Protein AF-A0A765BR64-F1 (afdb_monomer_lite)

Structure (mmCIF, N/CA/C/O backbone):
data_AF-A0A765BR64-F1
#
_entry.id   AF-A0A765BR64-F1
#
loop_
_atom_site.group_PDB
_atom_site.id
_atom_site.type_symbol
_atom_site.label_atom_id
_atom_site.label_alt_id
_atom_site.label_comp_id
_atom_site.label_asym_id
_atom_site.label_entity_id
_atom_site.label_seq_id
_atom_site.pdbx_PDB_ins_code
_atom_site.Cartn_x
_atom_site.Cartn_y
_atom_site.Cartn_z
_atom_site.occupancy
_atom_site.B_iso_or_equiv
_atom_site.auth_seq_id
_atom_site.auth_comp_id
_atom_site.auth_asym_id
_atom_site.auth_atom_id
_atom_site.pdbx_PDB_model_num
ATOM 1 N N . MET A 1 1 ? -16.784 8.639 21.441 1.00 52.56 1 MET A N 1
ATOM 2 C CA . MET A 1 1 ? -15.578 8.149 22.145 1.00 52.56 1 MET A CA 1
ATOM 3 C C . MET A 1 1 ? -14.443 8.136 21.138 1.00 52.56 1 MET A C 1
ATOM 5 O O . MET A 1 1 ? -14.640 7.620 20.047 1.00 52.56 1 MET A O 1
ATOM 9 N N . LEU A 1 2 ? -13.324 8.785 21.448 1.00 54.69 2 LEU A N 1
ATOM 10 C CA . LEU A 1 2 ? -12.168 8.861 20.559 1.00 54.69 2 LEU A CA 1
ATOM 11 C C . LEU A 1 2 ? -11.288 7.639 20.803 1.00 54.69 2 LEU A C 1
ATOM 13 O O . LEU A 1 2 ? -10.965 7.369 21.958 1.00 54.69 2 LEU A O 1
ATOM 17 N N . LEU A 1 3 ? -10.902 6.914 19.757 1.00 61.94 3 LEU A N 1
ATOM 18 C CA . LEU A 1 3 ? -9.948 5.825 19.901 1.00 61.94 3 LEU A CA 1
ATOM 19 C C . LEU A 1 3 ? -8.613 6.212 19.262 1.00 61.94 3 LEU A C 1
ATOM 21 O O . LEU A 1 3 ? -8.574 6.638 18.109 1.00 61.94 3 LEU A O 1
ATOM 25 N N . ILE A 1 4 ? -7.527 6.065 20.019 1.00 62.47 4 ILE A N 1
ATOM 26 C CA . ILE A 1 4 ? -6.173 6.416 19.586 1.00 62.47 4 ILE A CA 1
ATOM 27 C C . ILE A 1 4 ? -5.427 5.133 19.209 1.00 62.47 4 ILE A C 1
ATOM 29 O O . ILE A 1 4 ? -5.255 4.232 20.030 1.00 62.47 4 ILE A O 1
ATOM 33 N N . LEU A 1 5 ? -4.969 5.055 17.961 1.00 61.75 5 LEU A N 1
ATOM 34 C CA . LEU A 1 5 ? -3.983 4.074 17.510 1.00 61.75 5 LEU A CA 1
ATOM 35 C C . LEU A 1 5 ? -2.586 4.667 17.697 1.00 61.75 5 LEU A C 1
ATOM 37 O O . LEU A 1 5 ? -2.330 5.772 17.224 1.00 61.75 5 LEU A O 1
ATOM 41 N N . TYR A 1 6 ? -1.684 3.936 18.350 1.00 55.16 6 TYR A N 1
ATOM 42 C CA . TYR A 1 6 ? -0.294 4.355 18.535 1.00 55.16 6 TYR A CA 1
ATOM 43 C C . TYR A 1 6 ? 0.571 3.697 17.469 1.00 55.16 6 TYR A C 1
ATOM 45 O O . TYR A 1 6 ? 0.772 2.485 17.490 1.00 55.16 6 TYR A O 1
ATOM 53 N N . LEU A 1 7 ? 1.122 4.474 16.543 1.00 58.59 7 LEU A N 1
ATOM 54 C CA . LEU A 1 7 ? 1.944 3.933 15.467 1.00 58.59 7 LEU A CA 1
ATOM 55 C C . LEU A 1 7 ? 3.404 4.277 15.709 1.00 58.59 7 LEU A C 1
ATOM 57 O O . LEU A 1 7 ? 3.814 5.430 15.716 1.00 58.59 7 LEU A O 1
ATOM 61 N N . THR A 1 8 ? 4.212 3.242 15.896 1.00 50.22 8 THR A N 1
ATOM 62 C CA . THR A 1 8 ? 5.671 3.347 15.809 1.00 50.22 8 THR A CA 1
ATOM 63 C C . THR A 1 8 ? 6.142 2.290 14.826 1.00 50.22 8 THR A C 1
ATOM 65 O O . THR A 1 8 ? 6.634 1.232 15.207 1.00 50.22 8 THR A O 1
ATOM 68 N N . GLY A 1 9 ? 5.898 2.552 13.546 1.00 50.28 9 GLY A N 1
ATOM 69 C CA . GLY A 1 9 ? 6.277 1.670 12.453 1.00 50.28 9 GLY A CA 1
ATOM 70 C C . GLY A 1 9 ? 6.928 2.476 11.341 1.00 50.28 9 GLY A C 1
ATOM 71 O O . GLY A 1 9 ? 6.320 3.412 10.827 1.00 50.28 9 GLY A O 1
ATOM 72 N N . VAL A 1 10 ? 8.156 2.103 10.986 1.00 54.41 10 VAL A N 1
ATOM 73 C CA . VAL A 1 10 ? 8.742 2.447 9.689 1.00 54.41 10 VAL A CA 1
ATOM 74 C C . VAL A 1 10 ? 8.232 1.406 8.716 1.00 54.41 10 VAL A C 1
ATOM 76 O O . VAL A 1 10 ? 8.319 0.205 8.999 1.00 54.41 10 VAL A O 1
ATOM 79 N N . ALA A 1 11 ? 7.697 1.852 7.595 1.00 55.72 11 ALA A N 1
ATOM 80 C CA . ALA A 1 11 ? 7.281 0.952 6.550 1.00 55.72 11 ALA A CA 1
ATOM 81 C C . ALA A 1 11 ? 8.195 1.153 5.342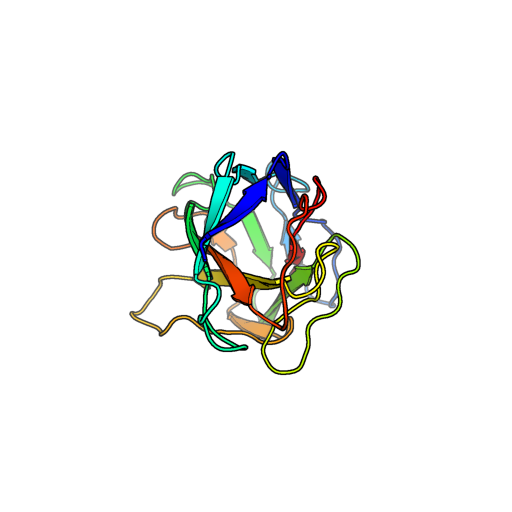 1.00 55.72 11 ALA A C 1
ATOM 83 O O . ALA A 1 11 ? 8.349 2.251 4.803 1.00 55.72 11 ALA A O 1
ATOM 84 N N . GLY A 1 12 ? 8.891 0.073 5.008 1.00 55.50 12 GLY A N 1
ATOM 85 C CA . GLY A 1 12 ? 9.747 -0.027 3.842 1.00 55.50 12 GLY A CA 1
ATOM 86 C C . GLY A 1 12 ? 8.994 -0.716 2.717 1.00 55.50 12 GLY A C 1
ATOM 87 O O . GLY A 1 12 ? 8.141 -1.572 2.942 1.00 55.50 12 GLY A O 1
ATOM 88 N N . PHE A 1 13 ? 9.323 -0.367 1.491 1.00 64.38 13 PHE A N 1
ATOM 89 C CA . PHE A 1 13 ? 8.928 -1.119 0.307 1.00 64.38 13 PHE A CA 1
ATOM 90 C C . PHE A 1 13 ? 10.141 -1.822 -0.266 1.00 64.38 13 PHE A C 1
ATOM 92 O O . PHE A 1 13 ? 11.249 -1.347 -0.070 1.00 64.38 13 PHE A O 1
ATOM 99 N N . LEU A 1 14 ? 9.968 -2.950 -0.944 1.00 59.28 14 LEU A N 1
ATOM 100 C CA . LEU A 1 14 ? 11.088 -3.648 -1.578 1.00 59.28 14 LEU A CA 1
ATOM 101 C C . LEU A 1 14 ? 10.759 -3.955 -3.033 1.00 59.28 14 LEU A C 1
ATOM 103 O O . LEU A 1 14 ? 9.669 -4.417 -3.339 1.00 59.28 14 LEU A O 1
ATOM 107 N N . PHE A 1 15 ? 11.717 -3.748 -3.927 1.00 63.06 15 PHE A N 1
ATOM 108 C CA . PHE A 1 15 ? 11.649 -4.221 -5.310 1.00 63.06 15 PHE A CA 1
ATOM 109 C C . PHE A 1 15 ? 12.477 -5.502 -5.430 1.00 63.06 15 PHE A C 1
ATOM 111 O O . PHE A 1 15 ? 13.663 -5.405 -5.757 1.00 63.06 15 PHE A O 1
ATOM 118 N N . PRO A 1 16 ? 11.929 -6.693 -5.130 1.00 54.12 16 PRO A N 1
ATOM 119 C CA . PRO A 1 16 ? 12.670 -7.918 -5.361 1.00 54.12 16 PRO A CA 1
ATOM 120 C C . PRO A 1 16 ? 12.923 -8.064 -6.865 1.00 54.12 16 PRO A C 1
ATOM 122 O O . PRO A 1 16 ? 11.984 -8.162 -7.654 1.00 54.12 16 PRO A O 1
ATOM 125 N N . ALA A 1 17 ? 14.195 -8.090 -7.279 1.00 46.22 17 ALA A N 1
ATOM 126 C CA . ALA A 1 17 ? 14.577 -8.508 -8.627 1.00 46.22 17 ALA A CA 1
ATOM 127 C C . ALA A 1 17 ? 14.390 -10.014 -8.767 1.00 46.22 17 ALA A C 1
ATOM 129 O O . ALA A 1 17 ? 15.344 -10.789 -8.774 1.00 46.22 17 ALA A O 1
ATOM 130 N N . THR A 1 18 ? 13.145 -10.443 -8.850 1.00 48.28 18 THR A N 1
ATOM 131 C CA . THR A 1 18 ? 12.850 -11.813 -9.213 1.00 48.28 18 THR A CA 1
ATOM 132 C C . THR A 1 18 ? 12.059 -11.779 -10.503 1.00 48.28 18 THR A C 1
ATOM 134 O O . THR A 1 18 ? 10.979 -11.201 -10.551 1.00 48.28 18 THR A O 1
ATOM 137 N N . SER A 1 19 ? 12.645 -12.356 -11.547 1.00 45.44 19 SER A N 1
ATOM 138 C CA . SER A 1 19 ? 12.043 -12.572 -12.855 1.00 45.44 19 SER A CA 1
ATOM 139 C C . SER A 1 19 ? 10.960 -13.643 -12.731 1.00 45.44 19 SER A C 1
ATOM 141 O O . SER A 1 19 ? 11.265 -14.836 -12.803 1.00 45.44 19 SER A O 1
ATOM 143 N N . TRP A 1 20 ? 9.710 -13.255 -12.503 1.00 43.91 20 TRP A N 1
ATOM 144 C CA . TRP A 1 20 ? 8.590 -14.200 -12.505 1.00 43.91 20 TRP A CA 1
ATOM 145 C C . TRP A 1 20 ? 7.771 -13.985 -13.773 1.00 43.91 20 TRP A C 1
ATOM 147 O O . TRP A 1 20 ? 6.748 -13.316 -13.765 1.00 43.91 20 TRP A O 1
ATOM 157 N N . GLY A 1 21 ? 8.245 -14.573 -14.873 1.00 40.72 21 GLY A N 1
ATOM 158 C CA . GLY A 1 21 ? 7.535 -14.600 -16.151 1.00 40.72 21 GLY A CA 1
ATOM 159 C C . GLY A 1 21 ? 8.498 -14.470 -17.323 1.00 40.72 21 GLY A C 1
ATOM 160 O O . GLY A 1 21 ? 9.202 -13.475 -17.451 1.00 40.72 21 GLY A O 1
ATOM 161 N N . GLY A 1 22 ? 8.584 -15.502 -18.163 1.00 45.34 22 GLY A N 1
ATOM 162 C CA . GLY A 1 22 ? 9.495 -15.546 -19.308 1.00 45.34 22 GLY A CA 1
ATOM 163 C C . GLY A 1 22 ? 9.320 -14.342 -20.237 1.00 45.34 22 GLY A C 1
ATOM 164 O O . GLY A 1 22 ? 8.316 -14.239 -20.931 1.00 45.34 22 GLY A O 1
ATOM 165 N N . GLY A 1 23 ? 10.310 -13.445 -20.255 1.00 52.59 23 GLY A N 1
ATOM 166 C CA . GLY A 1 23 ? 10.243 -12.245 -21.091 1.00 52.59 23 GLY A CA 1
ATOM 167 C C . GLY A 1 23 ? 11.325 -11.192 -20.849 1.00 52.59 23 GLY A C 1
ATOM 168 O O . GLY A 1 23 ? 11.026 -10.012 -20.946 1.00 52.59 23 GLY A O 1
ATOM 169 N N . GLY A 1 24 ? 12.571 -11.559 -20.516 1.00 63.97 24 GLY A N 1
ATOM 170 C CA . GLY A 1 24 ? 13.703 -10.608 -20.510 1.00 63.97 24 GLY A CA 1
ATOM 171 C C . GLY A 1 24 ? 13.520 -9.341 -19.656 1.00 63.97 24 GLY A C 1
ATOM 172 O O . GLY A 1 24 ? 14.133 -8.317 -19.957 1.00 63.97 24 GLY A O 1
ATOM 173 N N . CYS A 1 25 ? 12.655 -9.389 -18.641 1.00 68.88 25 CYS A N 1
ATOM 174 C CA . CYS A 1 25 ? 12.393 -8.284 -17.733 1.00 68.88 25 CYS A CA 1
ATOM 175 C C . CYS A 1 25 ? 13.465 -8.204 -16.647 1.00 68.88 25 CYS A C 1
ATOM 177 O O . CYS A 1 25 ? 13.849 -9.213 -16.055 1.00 68.88 25 CYS A O 1
ATOM 179 N N . GLY A 1 26 ? 13.950 -6.995 -16.384 1.00 72.06 26 GLY A N 1
ATOM 180 C CA . GLY A 1 26 ? 14.963 -6.722 -15.379 1.00 72.06 26 GLY A CA 1
ATOM 181 C C . GLY A 1 26 ? 14.712 -5.402 -14.664 1.00 72.06 26 GLY A C 1
ATOM 182 O O . GLY A 1 26 ? 14.271 -4.416 -15.257 1.00 72.06 26 GLY A O 1
ATOM 183 N N . VAL A 1 27 ? 15.029 -5.383 -13.373 1.00 71.88 27 VAL A N 1
ATOM 184 C CA . VAL A 1 27 ? 15.099 -4.155 -12.578 1.00 71.88 27 VAL A CA 1
ATOM 185 C C . VAL A 1 27 ? 16.456 -3.503 -12.843 1.00 71.88 27 VAL A C 1
ATOM 187 O O . VAL A 1 27 ? 17.495 -4.162 -12.760 1.00 71.88 27 VAL A O 1
ATOM 190 N N . TYR A 1 28 ? 16.473 -2.212 -13.169 1.00 74.81 28 TYR A N 1
ATOM 191 C CA . TYR A 1 28 ? 17.728 -1.487 -13.375 1.00 74.81 28 TYR A CA 1
ATOM 192 C C . TYR A 1 28 ? 18.383 -1.179 -12.025 1.00 74.81 28 TYR A C 1
ATOM 194 O O . TYR A 1 28 ? 17.730 -0.685 -11.112 1.00 74.81 28 TYR A O 1
ATOM 202 N N . SER A 1 29 ? 19.688 -1.414 -11.883 1.00 65.31 29 SER A N 1
ATOM 203 C CA . SER A 1 29 ? 20.453 -0.881 -10.743 1.00 65.31 29 SER A CA 1
ATOM 204 C C . SER A 1 29 ? 20.409 0.660 -10.783 1.00 65.31 29 SER A C 1
ATOM 206 O O . SER A 1 29 ? 20.632 1.207 -11.867 1.00 65.31 29 SER A O 1
ATOM 208 N N . PRO A 1 30 ? 20.096 1.388 -9.686 1.00 72.69 30 PRO A N 1
ATOM 209 C CA . PRO A 1 30 ? 20.072 0.977 -8.273 1.00 72.69 30 PRO A CA 1
ATOM 210 C C . PRO A 1 30 ? 18.689 0.591 -7.713 1.00 72.69 30 PRO A C 1
ATOM 212 O O . PRO A 1 30 ? 18.532 0.499 -6.501 1.00 72.69 30 PRO A O 1
ATOM 215 N N . TRP A 1 31 ? 17.669 0.396 -8.548 1.00 74.25 31 TRP A N 1
ATOM 216 C CA . TRP A 1 31 ? 16.298 0.116 -8.100 1.00 74.25 31 TRP A CA 1
ATOM 217 C C . TRP A 1 31 ? 16.079 -1.297 -7.582 1.00 74.25 31 TRP A C 1
ATOM 219 O O . TRP A 1 31 ? 15.089 -1.547 -6.897 1.00 74.25 31 TRP A O 1
ATOM 229 N N . ASN A 1 32 ? 17.005 -2.211 -7.862 1.00 72.75 32 ASN A N 1
ATOM 230 C CA . ASN A 1 32 ? 16.962 -3.550 -7.297 1.00 72.75 32 ASN A CA 1
ATOM 231 C C . ASN A 1 32 ? 17.033 -3.475 -5.765 1.00 72.75 32 ASN A C 1
ATOM 233 O O . ASN A 1 32 ? 18.014 -2.985 -5.211 1.00 72.75 32 ASN A O 1
ATOM 237 N N . ASN A 1 33 ? 15.986 -3.955 -5.092 1.00 72.38 33 ASN A N 1
ATOM 238 C CA . ASN A 1 33 ? 15.802 -3.896 -3.643 1.00 72.38 33 ASN A CA 1
ATOM 239 C C . ASN A 1 33 ? 15.891 -2.481 -3.039 1.00 72.38 33 ASN A C 1
ATOM 241 O O . ASN A 1 33 ? 16.133 -2.352 -1.839 1.00 72.38 33 ASN A O 1
ATOM 245 N N . LYS A 1 34 ? 15.682 -1.416 -3.829 1.00 76.25 34 LYS A N 1
ATOM 246 C CA . LYS A 1 34 ? 15.690 -0.043 -3.306 1.00 76.25 34 LYS A CA 1
ATOM 247 C C . LYS A 1 34 ? 14.482 0.169 -2.393 1.00 76.25 34 LYS A C 1
ATOM 249 O O . LYS A 1 34 ? 13.352 0.019 -2.867 1.00 76.25 34 LYS A O 1
ATOM 254 N N . PRO A 1 35 ? 14.680 0.551 -1.119 1.00 75.88 35 PRO A N 1
ATOM 255 C CA . PRO A 1 35 ? 13.561 0.829 -0.254 1.00 75.88 35 PRO A CA 1
ATOM 256 C C . PRO A 1 35 ? 12.964 2.204 -0.521 1.00 75.88 35 PRO A C 1
ATOM 258 O O . PRO A 1 35 ? 13.674 3.208 -0.543 1.00 75.88 35 PRO A O 1
ATOM 261 N N . VAL A 1 36 ? 11.642 2.250 -0.662 1.00 76.50 36 VAL A N 1
ATOM 262 C CA . VAL A 1 36 ? 10.874 3.484 -0.462 1.00 76.50 36 VAL A CA 1
ATOM 263 C C . VAL A 1 36 ? 10.405 3.465 0.985 1.00 76.50 36 VAL A C 1
ATOM 265 O O . VAL A 1 36 ? 9.828 2.475 1.431 1.00 76.50 36 VAL A O 1
ATOM 268 N N . ILE A 1 37 ? 10.727 4.509 1.744 1.00 78.38 37 ILE A N 1
ATOM 269 C CA . ILE A 1 37 ? 10.432 4.575 3.176 1.00 78.38 37 ILE A CA 1
ATOM 270 C C . ILE A 1 37 ? 9.333 5.602 3.393 1.00 78.38 37 ILE A C 1
ATOM 272 O O . ILE A 1 37 ? 9.468 6.752 2.982 1.00 78.38 37 ILE A O 1
ATOM 276 N N . PHE A 1 38 ? 8.283 5.198 4.097 1.00 78.12 38 PHE A N 1
ATOM 277 C CA . PHE A 1 38 ? 7.300 6.119 4.646 1.00 78.12 38 PHE A CA 1
ATOM 278 C C . PHE A 1 38 ? 7.102 5.841 6.135 1.00 78.12 38 PHE A C 1
ATOM 280 O O . PHE A 1 38 ? 7.320 4.730 6.629 1.00 78.12 38 PHE A O 1
ATOM 287 N N . ASN A 1 39 ? 6.681 6.878 6.853 1.00 81.44 39 ASN A N 1
ATOM 288 C CA . ASN A 1 39 ? 6.411 6.806 8.27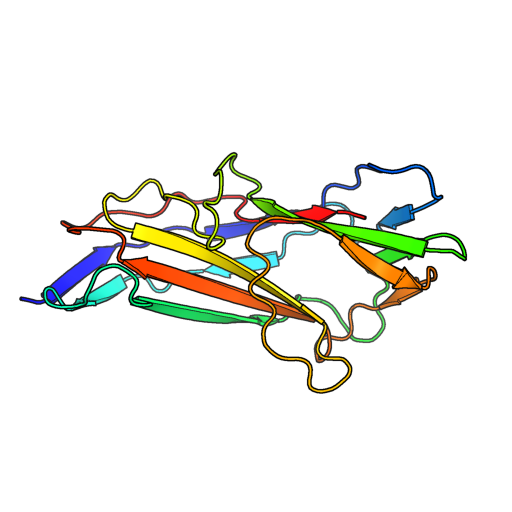9 1.00 81.44 39 ASN A CA 1
ATOM 289 C C . ASN A 1 39 ? 4.958 7.191 8.523 1.00 81.44 39 ASN A C 1
ATOM 291 O O . ASN A 1 39 ? 4.494 8.222 8.037 1.00 81.44 39 ASN A O 1
ATOM 295 N N . PHE A 1 40 ? 4.253 6.378 9.304 1.00 81.12 40 PHE A N 1
ATOM 296 C CA . PHE A 1 40 ? 2.953 6.781 9.817 1.00 81.12 40 PHE A CA 1
ATOM 297 C C . PHE A 1 40 ? 3.106 7.918 10.840 1.00 81.12 40 PHE A C 1
ATOM 299 O O . PHE A 1 40 ? 4.135 7.997 11.521 1.00 81.12 40 PHE A O 1
ATOM 306 N N . PRO A 1 41 ? 2.085 8.781 11.004 1.00 82.31 41 PRO A N 1
ATOM 307 C CA . PRO A 1 41 ? 2.047 9.699 12.133 1.00 82.31 41 PRO A CA 1
ATOM 308 C C . PRO A 1 41 ? 2.072 8.905 13.442 1.00 82.31 41 PRO A C 1
ATOM 310 O O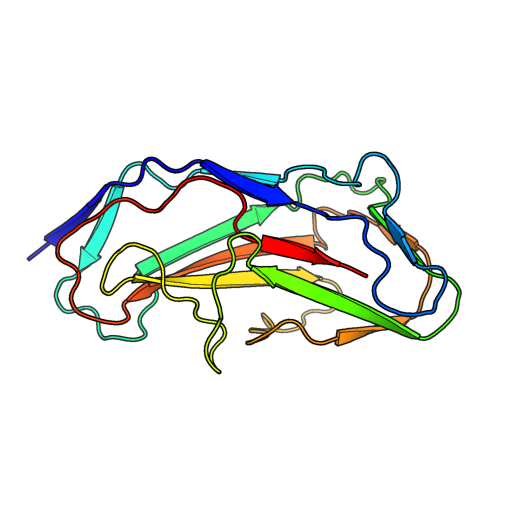 . PRO A 1 41 ? 1.556 7.792 13.502 1.00 82.31 41 PRO A O 1
ATOM 313 N N . ALA A 1 42 ? 2.617 9.496 14.508 1.00 80.62 42 ALA A N 1
ATOM 314 C CA . ALA A 1 42 ? 2.733 8.830 15.809 1.00 80.62 42 ALA A CA 1
ATOM 315 C C . ALA A 1 42 ? 1.382 8.332 16.355 1.00 80.62 42 ALA A C 1
ATOM 317 O O . ALA A 1 42 ? 1.329 7.358 17.111 1.00 80.62 42 ALA A O 1
ATOM 318 N N . GLN A 1 43 ? 0.292 9.008 15.979 1.00 84.25 43 GLN A N 1
ATOM 319 C CA . GLN A 1 43 ? -1.064 8.652 16.365 1.00 84.25 43 GLN A CA 1
ATOM 320 C C . GLN A 1 43 ? -2.037 8.826 15.201 1.00 84.25 43 GLN A C 1
ATOM 322 O O . GLN A 1 43 ? -1.955 9.800 14.452 1.00 84.25 43 GLN A O 1
ATOM 327 N N . ILE A 1 44 ? -2.989 7.899 15.097 1.00 86.56 44 ILE A N 1
ATOM 328 C CA . ILE A 1 44 ? -4.156 8.021 14.222 1.00 86.56 44 ILE A CA 1
ATOM 329 C C . ILE A 1 44 ? -5.399 7.960 15.090 1.00 86.56 44 ILE A C 1
ATOM 331 O O . ILE A 1 44 ? -5.584 7.042 15.891 1.00 86.56 44 ILE A O 1
ATOM 335 N N . ILE A 1 45 ? -6.241 8.968 14.925 1.00 85.00 45 ILE A N 1
ATOM 336 C CA . ILE A 1 45 ? -7.476 9.123 15.669 1.00 85.00 45 ILE A CA 1
ATOM 337 C C . ILE A 1 45 ? -8.605 8.491 14.861 1.00 85.00 45 ILE A C 1
ATOM 339 O O . ILE A 1 45 ? -8.891 8.924 13.747 1.00 85.00 45 ILE A O 1
ATOM 343 N N . VAL A 1 46 ? -9.267 7.489 15.438 1.00 87.00 46 VAL A N 1
ATOM 344 C CA . VAL A 1 46 ? -10.411 6.817 14.820 1.00 87.00 46 VAL A CA 1
ATOM 345 C C . VAL A 1 46 ? -11.682 7.177 15.571 1.00 87.00 46 VAL A C 1
ATOM 347 O O . VAL A 1 46 ? -11.760 7.055 16.797 1.00 87.00 46 VAL A O 1
ATOM 350 N N . GLN A 1 47 ? -12.702 7.592 14.825 1.00 86.19 47 GLN A N 1
ATOM 351 C CA . GLN A 1 47 ? -14.028 7.811 15.388 1.00 86.19 47 GLN A CA 1
ATOM 352 C C . GLN A 1 47 ? -14.659 6.458 15.751 1.00 86.19 47 GLN A C 1
ATOM 354 O O . GLN A 1 47 ? -14.668 5.516 14.947 1.00 86.19 47 GLN A O 1
ATOM 359 N N . ALA A 1 48 ? -15.149 6.321 16.986 1.00 82.25 48 ALA A N 1
ATOM 360 C CA . ALA A 1 48 ? -15.705 5.050 17.459 1.00 82.25 48 ALA A CA 1
ATOM 361 C C . ALA A 1 48 ? -16.898 4.574 16.613 1.00 82.25 48 ALA A C 1
ATOM 363 O O . ALA A 1 48 ? -17.036 3.373 16.386 1.00 82.25 48 ALA A O 1
ATOM 364 N N . ASP A 1 49 ? -17.693 5.508 16.101 1.00 87.62 49 ASP A N 1
ATOM 365 C CA . ASP A 1 49 ? -18.869 5.300 15.253 1.00 87.62 49 ASP A CA 1
ATOM 366 C C . ASP A 1 49 ? -18.548 5.137 13.760 1.00 87.62 49 ASP A C 1
ATOM 368 O O . ASP A 1 49 ? -19.449 4.828 12.983 1.00 87.62 49 ASP A O 1
ATOM 372 N N . ALA A 1 50 ? -17.282 5.279 13.342 1.00 89.25 50 ALA A N 1
ATOM 373 C CA . ALA A 1 50 ? -16.893 5.007 11.960 1.00 89.25 50 ALA A CA 1
ATOM 374 C C . ALA A 1 50 ? -17.344 3.592 11.557 1.00 89.25 50 ALA A C 1
ATOM 376 O O . ALA A 1 50 ? -17.095 2.625 12.288 1.00 89.25 50 ALA A O 1
ATOM 377 N N . ALA A 1 51 ? -18.022 3.468 10.419 1.00 93.06 51 ALA A N 1
ATOM 378 C CA . ALA A 1 51 ? -18.544 2.189 9.958 1.00 93.06 51 ALA A CA 1
ATOM 379 C C . ALA A 1 51 ? -17.407 1.252 9.504 1.00 93.06 51 ALA A C 1
ATOM 381 O O . ALA A 1 51 ? -16.408 1.723 8.950 1.00 93.06 51 ALA A O 1
ATOM 382 N N . PRO A 1 52 ? -17.535 -0.076 9.676 1.00 94.19 52 PRO A N 1
ATOM 383 C CA . PRO A 1 52 ? -16.669 -1.018 8.975 1.00 94.19 52 PRO A CA 1
ATOM 384 C C . PRO A 1 52 ? -16.666 -0.736 7.461 1.00 94.19 52 PRO A C 1
ATOM 386 O O . PRO A 1 52 ? -17.703 -0.438 6.874 1.00 94.19 52 PRO A O 1
ATOM 389 N N . GLY A 1 53 ? -15.491 -0.791 6.842 1.00 91.50 53 GLY A N 1
ATOM 390 C CA . GLY A 1 53 ? -15.229 -0.401 5.458 1.00 91.50 53 GLY A CA 1
ATOM 391 C C . GLY A 1 53 ? -14.763 1.049 5.278 1.00 91.50 53 GLY A C 1
ATOM 392 O O . GLY A 1 53 ? -14.239 1.380 4.216 1.00 91.50 53 GLY A O 1
ATOM 393 N N . SER A 1 54 ? -14.889 1.921 6.288 1.00 93.31 54 SER A N 1
ATOM 394 C CA . SER A 1 54 ? -14.446 3.316 6.170 1.00 93.31 54 SER A CA 1
ATOM 395 C C . SER A 1 54 ? -12.920 3.443 6.177 1.00 93.31 54 SER A C 1
ATOM 397 O O . SER A 1 54 ? -12.249 2.802 6.994 1.00 93.31 54 SER A O 1
ATOM 399 N N . VAL A 1 55 ? -12.384 4.340 5.347 1.00 92.19 55 VAL A N 1
ATOM 400 C CA . VAL A 1 55 ? -10.978 4.762 5.416 1.00 92.19 55 VAL A CA 1
ATOM 401 C C . VAL A 1 55 ? -10.777 5.617 6.668 1.00 92.19 55 VAL A C 1
ATOM 403 O O . VAL A 1 55 ? -11.446 6.630 6.847 1.00 92.19 55 VAL A O 1
ATOM 406 N N . ILE A 1 56 ? -9.862 5.195 7.539 1.00 92.69 56 ILE A N 1
ATOM 407 C CA . ILE A 1 56 ? -9.521 5.884 8.796 1.00 92.69 56 ILE A CA 1
ATOM 408 C C . ILE A 1 56 ? -8.206 6.663 8.705 1.00 92.69 56 ILE A C 1
ATOM 410 O O . ILE A 1 56 ? -7.918 7.498 9.557 1.00 92.69 56 ILE A O 1
ATOM 414 N N . TYR A 1 57 ? -7.407 6.391 7.676 1.00 90.75 57 TYR A N 1
ATOM 415 C CA . TYR A 1 57 ? -6.212 7.148 7.331 1.00 90.75 57 TYR A CA 1
ATOM 416 C C . TYR A 1 57 ? -5.871 6.918 5.870 1.00 90.75 57 TYR A C 1
ATOM 418 O O . TYR A 1 57 ? -5.994 5.794 5.385 1.00 90.75 57 TYR A O 1
ATOM 426 N N . GLU A 1 58 ? -5.403 7.964 5.202 1.00 89.00 58 GLU A N 1
ATOM 427 C CA . GLU A 1 58 ? -4.918 7.910 3.834 1.00 89.00 58 GLU A CA 1
ATOM 428 C C . GLU A 1 58 ? -3.644 8.735 3.709 1.00 89.00 58 GLU A C 1
ATOM 430 O O . GLU A 1 58 ? -3.534 9.825 4.274 1.00 89.00 58 GLU A O 1
ATOM 435 N N . HIS A 1 59 ? -2.687 8.216 2.951 1.00 84.50 59 HIS A N 1
ATOM 436 C CA . HIS A 1 59 ? -1.495 8.960 2.598 1.00 84.50 59 HIS A CA 1
ATOM 437 C C . HIS A 1 59 ? -1.013 8.578 1.209 1.00 84.50 59 HIS A C 1
ATOM 439 O O . HIS A 1 59 ? -0.903 7.394 0.893 1.00 84.50 59 HIS A O 1
ATOM 445 N N . THR A 1 60 ? -0.692 9.593 0.415 1.00 82.44 60 THR A N 1
ATOM 446 C CA . THR A 1 60 ? -0.049 9.449 -0.889 1.00 82.44 60 THR A CA 1
ATOM 447 C C . THR A 1 60 ? 1.371 9.975 -0.775 1.00 82.44 60 THR A C 1
ATOM 449 O O . THR A 1 60 ? 1.584 11.046 -0.208 1.00 82.44 60 THR A O 1
ATOM 452 N N . PHE A 1 61 ? 2.330 9.234 -1.314 1.00 77.38 61 PHE A N 1
ATOM 453 C CA . PHE A 1 61 ? 3.736 9.617 -1.313 1.00 77.38 61 PHE A CA 1
ATOM 454 C C . PHE A 1 61 ? 4.393 9.285 -2.647 1.00 77.38 61 PHE A C 1
ATOM 456 O O . PHE A 1 61 ? 3.966 8.399 -3.400 1.00 77.38 61 PHE A O 1
ATOM 463 N N . ASP A 1 62 ? 5.450 10.035 -2.926 1.00 73.88 62 ASP A N 1
ATOM 464 C CA . ASP A 1 62 ? 6.193 9.923 -4.166 1.00 73.88 62 ASP A CA 1
ATOM 465 C C . ASP A 1 62 ? 6.948 8.595 -4.240 1.00 73.88 62 ASP A C 1
ATOM 467 O O . ASP A 1 62 ? 7.439 8.059 -3.246 1.00 73.88 62 ASP A O 1
ATOM 471 N N . PHE A 1 63 ? 7.121 8.098 -5.463 1.00 71.88 63 PHE A N 1
ATOM 472 C CA . PHE A 1 63 ? 7.898 6.893 -5.764 1.00 71.88 63 PHE A CA 1
ATOM 473 C C . P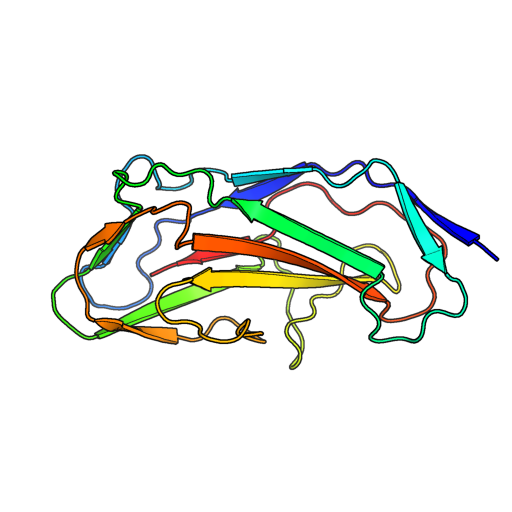HE A 1 63 ? 9.383 6.966 -5.358 1.00 71.88 63 PHE A C 1
ATOM 475 O O . PHE A 1 63 ? 10.088 5.962 -5.422 1.00 71.88 63 PHE A O 1
ATOM 482 N N . GLY A 1 64 ? 9.884 8.136 -4.941 1.00 70.31 64 GLY A N 1
ATOM 483 C CA . GLY A 1 64 ? 11.262 8.308 -4.464 1.00 70.31 64 GLY A CA 1
ATOM 484 C C . GLY A 1 64 ? 12.328 8.181 -5.560 1.00 70.31 64 GLY A C 1
ATOM 485 O O . GLY A 1 64 ? 13.493 7.884 -5.270 1.00 70.31 64 GLY A O 1
ATOM 486 N N . GLY A 1 65 ? 11.922 8.353 -6.821 1.00 68.25 65 GLY A N 1
ATOM 487 C CA . GLY A 1 65 ? 12.804 8.390 -7.985 1.00 68.25 65 GLY A CA 1
ATOM 488 C C . GLY A 1 65 ? 13.042 9.802 -8.503 1.00 68.25 65 GLY A C 1
ATOM 489 O O . GLY A 1 65 ? 12.442 10.753 -8.022 1.00 68.25 65 GLY A O 1
ATOM 490 N N . THR A 1 66 ? 13.894 9.947 -9.507 1.00 68.62 66 THR A N 1
ATOM 491 C CA . THR A 1 66 ? 13.972 11.145 -10.351 1.00 68.62 66 THR A CA 1
ATOM 492 C C . THR A 1 66 ? 13.399 10.843 -11.731 1.00 68.62 66 THR A C 1
ATOM 494 O O . THR A 1 66 ? 13.376 9.694 -12.175 1.00 68.62 66 THR A O 1
ATOM 497 N N . ALA A 1 67 ? 12.965 11.878 -12.453 1.00 66.38 67 ALA A N 1
ATOM 498 C CA . ALA A 1 67 ? 12.364 11.723 -13.778 1.00 66.38 67 ALA A CA 1
ATOM 499 C C . ALA A 1 67 ? 13.258 11.019 -14.815 1.00 66.38 67 ALA A C 1
ATOM 501 O O . ALA A 1 67 ? 12.765 10.526 -15.826 1.00 66.38 67 ALA A O 1
ATOM 502 N N . GLN A 1 68 ? 14.560 10.956 -14.553 1.00 68.56 68 GLN A N 1
ATOM 503 C CA . GLN A 1 68 ? 15.585 10.391 -15.419 1.00 68.56 68 GLN A CA 1
ATOM 504 C C . GLN A 1 68 ? 16.029 8.988 -14.986 1.00 68.56 68 GLN A C 1
ATOM 506 O O . GLN A 1 68 ? 16.856 8.372 -15.655 1.00 68.56 68 GLN A O 1
ATOM 511 N N . GLU A 1 69 ? 15.515 8.458 -13.879 1.00 73.81 69 GLU A N 1
ATOM 512 C CA . GLU A 1 69 ? 15.887 7.127 -13.413 1.00 73.81 69 GLU A CA 1
ATOM 513 C C . GLU A 1 69 ? 15.097 6.046 -14.154 1.00 73.81 69 GLU A C 1
ATOM 515 O O . GLU A 1 69 ? 13.877 6.104 -14.252 1.00 73.81 69 GLU A O 1
ATOM 520 N N . LYS A 1 70 ? 15.780 5.018 -14.658 1.00 75.25 70 LYS A N 1
ATOM 521 C CA . LYS A 1 70 ? 15.133 3.794 -15.149 1.00 75.25 70 LYS A CA 1
ATOM 522 C C . LYS A 1 70 ? 14.968 2.859 -13.964 1.00 75.25 70 LYS A C 1
ATOM 524 O O . LYS A 1 70 ? 15.964 2.610 -13.291 1.00 75.25 70 LYS A O 1
ATOM 529 N N . PHE A 1 71 ? 13.769 2.337 -13.716 1.00 73.50 71 PHE A N 1
ATOM 530 C CA . PHE A 1 71 ? 13.555 1.409 -12.595 1.00 73.50 71 PHE A CA 1
ATOM 531 C C . PHE A 1 71 ? 13.332 -0.030 -13.051 1.00 73.50 71 PHE A C 1
ATOM 533 O O . PHE A 1 71 ? 13.824 -0.951 -12.411 1.00 73.50 71 PHE A O 1
ATOM 540 N N . ALA A 1 72 ? 12.692 -0.242 -14.198 1.00 74.06 72 ALA A N 1
ATOM 541 C CA . ALA A 1 72 ? 12.539 -1.563 -14.795 1.00 74.06 72 ALA A CA 1
ATOM 542 C C . ALA A 1 72 ? 12.593 -1.469 -16.318 1.00 74.06 72 ALA A C 1
ATOM 544 O O . ALA A 1 72 ? 12.396 -0.402 -16.901 1.00 74.06 72 ALA A O 1
ATOM 545 N N . GLY A 1 73 ? 12.889 -2.577 -16.975 1.00 72.25 73 GLY A N 1
ATOM 546 C CA . GLY A 1 73 ? 12.827 -2.676 -18.420 1.00 72.25 73 GLY A CA 1
ATOM 547 C C . GLY A 1 73 ? 12.604 -4.109 -18.846 1.00 72.25 73 GLY A C 1
ATOM 548 O O . GLY A 1 73 ? 13.101 -5.032 -18.210 1.00 72.25 73 GLY A O 1
ATOM 549 N N . CYS A 1 74 ? 11.875 -4.277 -19.936 1.00 73.50 74 CYS A N 1
ATOM 550 C CA . CYS A 1 74 ? 11.612 -5.575 -20.537 1.00 73.50 74 CYS A CA 1
ATOM 551 C C . CYS A 1 74 ? 11.886 -5.533 -22.032 1.00 73.50 74 CYS A C 1
ATOM 553 O O . CYS A 1 74 ? 11.873 -4.457 -22.642 1.00 73.50 74 CYS A O 1
ATOM 555 N N . GLY A 1 75 ? 12.092 -6.710 -22.626 1.00 69.94 75 GLY A N 1
ATOM 556 C CA . GLY A 1 75 ? 12.114 -6.854 -24.079 1.00 69.94 75 GLY A CA 1
ATOM 557 C C . GLY A 1 75 ? 10.839 -6.303 -24.725 1.00 69.94 75 GLY A C 1
ATOM 558 O O . GLY A 1 75 ? 9.811 -6.126 -24.070 1.00 69.94 75 GLY A O 1
ATOM 559 N N . ILE A 1 76 ? 10.906 -6.008 -26.023 1.00 67.69 76 ILE A N 1
ATOM 560 C CA . ILE A 1 76 ? 9.729 -5.587 -26.792 1.00 67.69 76 ILE A CA 1
ATOM 561 C C . ILE A 1 76 ? 8.707 -6.729 -26.763 1.00 67.69 76 ILE A C 1
ATOM 563 O O . ILE A 1 76 ? 9.041 -7.865 -27.090 1.00 67.69 76 ILE A O 1
ATOM 567 N N . GLY A 1 77 ? 7.471 -6.431 -26.372 1.00 64.62 77 GLY A N 1
ATOM 568 C CA . GLY A 1 77 ? 6.420 -7.433 -26.229 1.00 64.62 77 GLY A CA 1
ATOM 569 C C . GLY A 1 77 ? 5.375 -7.008 -25.214 1.00 64.62 77 GLY A C 1
ATOM 570 O O . GLY A 1 77 ? 5.282 -5.836 -24.868 1.00 64.62 77 GLY A O 1
ATOM 571 N N . THR A 1 78 ? 4.580 -7.953 -24.743 1.00 63.62 78 THR A N 1
ATOM 572 C CA . THR A 1 78 ? 3.617 -7.721 -23.673 1.00 63.62 78 THR A CA 1
ATOM 573 C C . THR A 1 78 ? 4.239 -8.102 -22.336 1.00 63.62 78 THR A C 1
ATOM 575 O O . THR A 1 78 ? 4.779 -9.196 -22.208 1.00 63.62 78 THR A O 1
ATOM 578 N N . VAL A 1 79 ? 4.162 -7.208 -21.354 1.00 64.25 79 VAL A N 1
ATOM 579 C CA . VAL A 1 79 ? 4.731 -7.408 -20.014 1.00 64.25 79 VAL A CA 1
ATOM 580 C C . VAL A 1 79 ? 3.628 -7.317 -18.979 1.00 64.25 79 VAL A C 1
ATOM 582 O O . VAL A 1 79 ? 2.804 -6.407 -19.063 1.00 64.25 79 VAL A O 1
ATOM 585 N N . SER A 1 80 ? 3.662 -8.211 -17.997 1.00 64.31 80 SER A N 1
ATOM 586 C CA . SER A 1 80 ? 2.825 -8.155 -16.804 1.00 64.31 80 SER A CA 1
ATOM 587 C C . SER A 1 80 ? 3.647 -7.664 -15.617 1.00 64.31 80 SER A C 1
ATOM 589 O O . SER A 1 80 ? 4.633 -8.290 -15.260 1.00 64.31 80 SER A O 1
ATOM 591 N N . SER A 1 81 ? 3.239 -6.565 -14.981 1.00 64.94 81 SER A N 1
ATOM 592 C CA . SER A 1 81 ? 3.776 -6.170 -13.670 1.00 64.94 81 SER A CA 1
ATOM 593 C C . SER A 1 81 ? 2.751 -6.345 -12.569 1.00 64.94 81 SER A C 1
ATOM 595 O O . SER A 1 81 ? 1.549 -6.165 -12.797 1.00 64.94 81 SER A O 1
ATOM 597 N N . PHE A 1 82 ? 3.235 -6.572 -11.354 1.00 66.44 82 PHE A N 1
ATOM 598 C CA . PHE A 1 82 ? 2.397 -6.835 -10.199 1.00 66.44 82 PHE A CA 1
ATOM 599 C C . PHE A 1 82 ? 2.912 -6.151 -8.925 1.00 66.44 82 PHE A C 1
ATOM 601 O O . PHE A 1 82 ? 4.086 -5.813 -8.794 1.00 66.44 82 PHE A O 1
ATOM 608 N N . THR A 1 83 ? 2.011 -5.903 -7.973 1.00 71.50 83 THR A N 1
ATOM 609 C CA . THR A 1 83 ? 2.325 -5.362 -6.642 1.00 71.50 83 THR A CA 1
ATOM 610 C C . THR A 1 83 ? 1.676 -6.212 -5.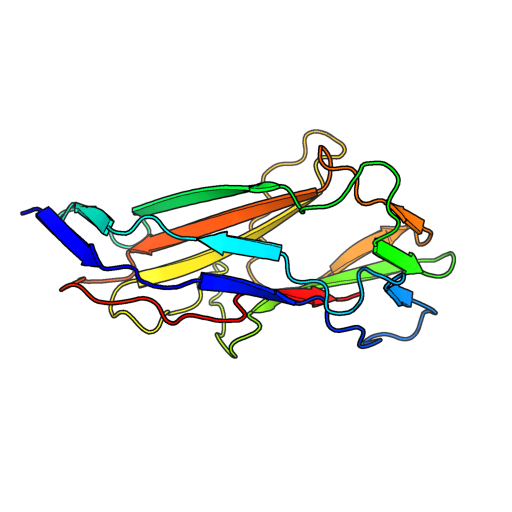563 1.00 71.50 83 THR A C 1
ATOM 612 O O . THR A 1 83 ? 0.456 -6.315 -5.533 1.00 71.50 83 THR A O 1
ATOM 615 N N . GLN A 1 84 ? 2.473 -6.792 -4.670 1.00 74.81 84 GLN A N 1
ATOM 616 C CA . GLN A 1 84 ? 2.009 -7.710 -3.627 1.00 74.81 84 GLN A CA 1
ATOM 617 C C . GLN A 1 84 ? 2.475 -7.279 -2.240 1.00 74.81 84 GLN A C 1
ATOM 619 O O . GLN A 1 84 ? 3.495 -6.603 -2.107 1.00 74.81 84 GLN A O 1
ATOM 624 N N . TYR A 1 85 ? 1.772 -7.712 -1.194 1.00 79.38 85 TYR A N 1
ATOM 625 C CA . TYR A 1 85 ? 2.218 -7.491 0.178 1.00 79.38 85 TYR A CA 1
ATOM 626 C C . TYR A 1 85 ? 3.510 -8.267 0.463 1.00 79.38 85 TYR A C 1
ATOM 628 O O . TYR A 1 85 ? 3.595 -9.468 0.221 1.00 79.38 85 TYR A O 1
ATOM 636 N N . ALA A 1 86 ? 4.529 -7.577 0.978 1.00 76.69 86 ALA A N 1
ATOM 637 C CA . ALA A 1 86 ? 5.862 -8.154 1.192 1.00 76.69 86 ALA A CA 1
ATOM 638 C C . ALA A 1 86 ? 6.013 -8.875 2.545 1.00 76.69 86 ALA A C 1
ATOM 640 O O . ALA A 1 86 ? 6.963 -9.623 2.751 1.00 76.69 86 ALA A O 1
ATOM 641 N N . ASN A 1 87 ? 5.078 -8.661 3.471 1.00 77.25 87 ASN A N 1
ATOM 642 C CA . ASN A 1 87 ? 5.080 -9.220 4.827 1.00 77.25 87 ASN A CA 1
ATOM 643 C C . ASN A 1 87 ? 4.197 -10.471 4.981 1.00 77.25 87 ASN A C 1
ATOM 645 O O . ASN A 1 87 ? 3.841 -10.833 6.101 1.00 77.25 87 ASN A O 1
ATOM 649 N N . GLY A 1 88 ? 3.813 -11.114 3.874 1.00 76.12 88 GLY A N 1
ATOM 650 C CA . GLY A 1 88 ? 2.968 -12.313 3.888 1.00 76.12 88 GLY A CA 1
ATOM 651 C C . GLY A 1 88 ? 1.486 -12.045 4.162 1.00 76.12 88 GLY A C 1
ATOM 652 O O . GLY A 1 88 ? 0.708 -12.990 4.289 1.00 76.12 88 GLY A O 1
ATOM 653 N N . TRP A 1 89 ? 1.067 -10.780 4.245 1.00 82.88 89 TRP A N 1
ATOM 654 C CA . TRP A 1 89 ? -0.351 -10.452 4.293 1.00 82.88 89 TRP A CA 1
ATOM 655 C C . TRP A 1 89 ? -1.071 -10.896 3.019 1.00 82.88 89 TRP A C 1
ATOM 657 O O . TRP A 1 89 ? -0.583 -10.715 1.907 1.00 82.88 89 TRP A O 1
ATOM 667 N N . THR A 1 90 ? -2.261 -11.465 3.196 1.00 83.19 90 THR A N 1
ATOM 668 C CA . THR A 1 90 ? -3.141 -11.862 2.094 1.00 83.19 90 THR A CA 1
ATOM 669 C C . THR A 1 90 ? -4.303 -10.884 2.022 1.00 83.19 90 THR A C 1
ATOM 671 O O . THR A 1 90 ? -4.962 -10.629 3.032 1.00 83.19 90 THR A O 1
ATOM 674 N N . ALA A 1 91 ? -4.522 -10.316 0.840 1.00 83.75 91 ALA A N 1
ATOM 675 C CA . ALA A 1 91 ? -5.628 -9.408 0.586 1.00 83.75 91 ALA A CA 1
ATOM 676 C C . ALA A 1 91 ? -6.928 -10.177 0.323 1.00 83.75 91 ALA A C 1
ATOM 678 O O . ALA A 1 91 ? -6.911 -11.254 -0.277 1.00 83.75 91 ALA A O 1
ATOM 679 N N . ASP A 1 92 ? -8.053 -9.608 0.748 1.00 85.06 92 ASP A N 1
ATOM 680 C CA . ASP A 1 92 ? -9.382 -10.056 0.335 1.00 85.06 92 ASP A CA 1
ATOM 681 C C . ASP A 1 92 ? -9.728 -9.603 -1.102 1.00 85.06 92 ASP A C 1
ATOM 683 O O . ASP A 1 92 ? -8.934 -8.968 -1.797 1.00 85.06 92 ASP A O 1
ATOM 687 N N . SER A 1 93 ? -10.961 -9.874 -1.544 1.00 81.25 93 SER A N 1
ATOM 688 C CA . SER A 1 93 ? -11.475 -9.433 -2.849 1.00 81.25 93 SER A CA 1
ATOM 689 C C . SER A 1 93 ? -11.683 -7.916 -2.975 1.00 81.25 93 SER A C 1
ATOM 691 O O . SER A 1 93 ? -12.184 -7.464 -3.999 1.00 81.25 93 SER A O 1
ATOM 693 N N . ASN A 1 94 ? -11.326 -7.124 -1.965 1.00 80.31 94 ASN A N 1
ATOM 694 C CA . ASN A 1 94 ? -11.344 -5.662 -1.985 1.00 80.31 94 ASN A CA 1
ATOM 695 C C . ASN A 1 94 ? -9.926 -5.062 -1.903 1.00 80.31 94 ASN A C 1
ATOM 697 O O . ASN A 1 94 ? -9.782 -3.836 -1.838 1.00 80.31 94 ASN A O 1
ATOM 701 N N . GLY A 1 95 ? -8.877 -5.896 -1.913 1.00 79.38 95 GLY A N 1
ATOM 702 C CA . GLY A 1 95 ? -7.494 -5.445 -1.748 1.00 79.38 95 GLY A CA 1
ATOM 703 C C . GLY A 1 95 ? -7.145 -5.074 -0.317 1.00 79.38 95 GLY A C 1
ATOM 704 O O . GLY A 1 95 ? -6.208 -4.309 -0.101 1.00 79.38 95 GLY A O 1
ATOM 705 N N . ILE A 1 96 ? -7.921 -5.553 0.654 1.00 87.81 96 ILE A N 1
ATOM 706 C CA . ILE A 1 96 ? -7.740 -5.247 2.064 1.00 87.81 96 ILE A CA 1
ATOM 707 C C . ILE A 1 96 ? -7.042 -6.432 2.716 1.00 87.81 96 ILE A C 1
ATOM 709 O O . ILE A 1 96 ? -7.600 -7.520 2.848 1.00 87.81 96 ILE A O 1
ATOM 713 N N . ALA A 1 97 ? -5.808 -6.209 3.146 1.00 90.00 97 ALA A N 1
ATOM 714 C CA . ALA A 1 97 ? -5.080 -7.135 3.995 1.00 90.00 97 ALA A CA 1
ATOM 715 C C . ALA A 1 97 ? -5.405 -6.872 5.469 1.00 90.00 97 ALA A C 1
ATOM 717 O O . ALA A 1 97 ? -5.396 -5.723 5.922 1.00 90.00 97 ALA A O 1
ATOM 718 N N . ALA A 1 98 ? -5.646 -7.932 6.241 1.00 92.19 98 ALA A N 1
ATOM 719 C CA . ALA A 1 98 ? -5.729 -7.820 7.694 1.00 92.19 98 ALA A CA 1
ATOM 720 C C . ALA A 1 98 ? -4.354 -7.448 8.271 1.00 92.19 98 ALA A C 1
ATOM 722 O O . ALA A 1 98 ? -3.344 -8.060 7.923 1.00 92.19 98 ALA A O 1
ATOM 723 N N . THR A 1 99 ? -4.314 -6.454 9.160 1.00 90.69 99 THR A N 1
ATOM 724 C CA . THR A 1 99 ? -3.076 -6.085 9.857 1.00 90.69 99 THR A CA 1
ATOM 725 C C . THR A 1 99 ? -2.920 -6.860 11.165 1.00 90.69 99 THR A C 1
ATOM 727 O O . THR A 1 99 ? -3.786 -7.635 11.565 1.00 90.69 99 THR A O 1
ATOM 730 N N . ASN A 1 100 ? -1.819 -6.621 11.880 1.00 90.19 100 ASN A N 1
ATOM 731 C CA . ASN A 1 100 ? -1.622 -7.144 13.231 1.00 90.19 100 ASN A CA 1
ATOM 732 C C . ASN A 1 100 ? -2.452 -6.403 14.303 1.00 90.19 100 ASN A C 1
ATOM 734 O O . ASN A 1 100 ? -2.395 -6.776 15.473 1.00 90.19 100 ASN A O 1
ATOM 738 N N . VAL A 1 101 ? -3.187 -5.348 13.936 1.00 90.69 101 VAL A N 1
ATOM 739 C CA . VAL A 1 101 ? -4.090 -4.626 14.838 1.00 90.69 101 VAL A CA 1
ATOM 740 C C . VAL A 1 101 ? -5.532 -5.074 14.562 1.00 90.69 101 VAL A C 1
ATOM 742 O O . VAL A 1 101 ? -6.032 -4.851 13.456 1.00 90.69 101 VAL A O 1
ATOM 745 N N . PRO A 1 102 ? -6.228 -5.681 15.544 1.00 91.88 102 PRO A N 1
ATOM 746 C CA . PRO A 1 102 ? -7.618 -6.093 15.376 1.00 91.88 102 PRO A CA 1
ATOM 747 C C . PRO A 1 102 ? -8.520 -4.935 14.937 1.00 91.88 102 PRO A C 1
ATOM 749 O O . PRO A 1 102 ? -8.430 -3.823 15.461 1.00 91.88 102 PRO A O 1
ATOM 752 N N . GLY A 1 103 ? -9.378 -5.205 13.952 1.00 92.75 103 GLY A N 1
ATOM 753 C CA . GLY A 1 103 ? -10.292 -4.213 13.385 1.00 92.75 103 GLY A CA 1
ATOM 754 C C . GLY A 1 103 ? -9.642 -3.188 12.450 1.00 92.75 103 GLY A C 1
ATOM 755 O O . GLY A 1 103 ? -10.334 -2.268 12.013 1.00 92.75 103 GLY A O 1
ATOM 756 N N . VAL A 1 104 ? -8.352 -3.335 12.121 1.00 93.06 104 VAL A N 1
ATOM 757 C CA . VAL A 1 104 ? -7.644 -2.498 11.142 1.00 93.06 104 VAL A CA 1
ATOM 758 C C . VAL A 1 104 ? -7.166 -3.355 9.970 1.00 93.06 104 VAL A C 1
ATOM 760 O O . VAL A 1 104 ? -6.360 -4.275 10.127 1.00 93.06 104 VAL A O 1
ATOM 763 N N . GLY A 1 105 ? -7.650 -3.023 8.779 1.00 92.94 105 GLY A N 1
ATOM 764 C CA . GLY A 1 105 ? -7.127 -3.495 7.503 1.00 92.94 105 GLY A CA 1
ATOM 765 C C . GLY A 1 105 ? -6.253 -2.438 6.831 1.00 92.94 105 GLY A C 1
ATOM 766 O O . GLY A 1 105 ? -6.302 -1.257 7.177 1.00 92.94 105 GLY A O 1
ATOM 767 N N . ILE A 1 106 ? -5.466 -2.860 5.851 1.00 89.06 106 ILE A N 1
ATOM 768 C CA . ILE A 1 106 ? -4.637 -1.983 5.026 1.00 89.06 106 ILE A CA 1
ATOM 769 C C . ILE A 1 106 ? -4.868 -2.272 3.550 1.00 89.06 106 ILE A C 1
ATOM 771 O O . ILE A 1 106 ? -4.966 -3.426 3.142 1.00 89.06 106 ILE A O 1
ATOM 775 N N . ARG A 1 107 ? -4.885 -1.214 2.748 1.00 87.06 107 ARG A N 1
ATOM 776 C CA . ARG A 1 107 ? -4.957 -1.260 1.291 1.00 87.06 107 ARG A CA 1
ATOM 777 C C . ARG A 1 107 ? -3.856 -0.381 0.715 1.00 87.06 107 ARG A C 1
ATOM 779 O O . ARG A 1 107 ? -3.653 0.733 1.197 1.00 87.06 107 ARG A O 1
ATOM 786 N N . ILE A 1 108 ? -3.126 -0.894 -0.270 1.00 81.19 108 ILE A N 1
ATOM 787 C CA . ILE A 1 108 ? -1.979 -0.211 -0.877 1.00 81.19 108 ILE A CA 1
ATOM 788 C C . ILE A 1 108 ? -2.192 -0.144 -2.384 1.00 81.19 108 ILE A C 1
ATOM 790 O O . ILE A 1 108 ? -2.529 -1.144 -3.013 1.00 81.19 108 ILE A O 1
ATOM 794 N N . TYR A 1 109 ? -1.965 1.030 -2.955 1.00 77.06 109 TYR A N 1
ATOM 795 C CA . TYR A 1 109 ? -2.043 1.280 -4.383 1.00 77.06 109 TYR A CA 1
ATOM 796 C C . TYR A 1 109 ? -0.693 1.705 -4.924 1.00 77.06 109 TYR A C 1
ATOM 798 O O . TYR A 1 109 ? 0.027 2.480 -4.291 1.00 77.06 109 TYR A O 1
ATOM 806 N N . PHE A 1 110 ? -0.420 1.250 -6.141 1.00 74.25 110 PHE A N 1
ATOM 807 C CA . PHE A 1 110 ? 0.635 1.775 -6.984 1.00 74.25 110 PHE A CA 1
ATOM 808 C C . PHE A 1 110 ? -0.001 2.379 -8.237 1.00 74.25 110 PHE A C 1
ATOM 810 O O . PHE A 1 110 ? -0.638 1.673 -9.022 1.00 74.25 110 PHE A O 1
ATOM 817 N N . PHE A 1 111 ? 0.121 3.692 -8.406 1.00 68.88 111 PHE A N 1
ATOM 818 C CA . PHE A 1 111 ? -0.448 4.410 -9.538 1.00 68.88 111 PHE A CA 1
ATOM 819 C C . PHE A 1 111 ? 0.592 4.640 -10.617 1.00 68.88 111 PHE A C 1
ATOM 821 O O . PHE A 1 111 ? 1.715 5.041 -10.321 1.00 68.88 111 PHE A O 1
ATOM 828 N N . LYS A 1 112 ? 0.158 4.486 -11.874 1.00 56.88 112 LYS A N 1
ATOM 829 C CA . LYS A 1 112 ? 0.827 5.070 -13.033 1.00 56.88 112 LYS A CA 1
ATOM 830 C C . LYS A 1 112 ? -0.008 6.245 -13.553 1.00 56.88 112 LYS A C 1
ATOM 832 O O . LYS A 1 112 ? -0.953 6.034 -14.308 1.00 56.88 112 LYS A O 1
ATOM 837 N N . THR A 1 113 ? 0.302 7.477 -13.163 1.00 50.75 113 THR A N 1
ATOM 838 C CA . THR A 1 113 ? -0.419 8.696 -13.578 1.00 50.75 113 THR A CA 1
ATOM 839 C C . THR A 1 113 ? -0.039 9.114 -15.003 1.00 50.75 113 THR A C 1
ATOM 841 O O . THR A 1 113 ? 0.359 10.244 -15.253 1.00 50.75 113 THR A O 1
ATOM 844 N N . TYR A 1 114 ? -0.128 8.214 -15.978 1.00 41.53 114 TYR A N 1
ATOM 845 C CA . TYR A 1 114 ? -0.160 8.609 -17.384 1.00 41.53 114 TYR A CA 1
ATOM 846 C C . TYR A 1 114 ? -1.603 8.394 -17.844 1.00 41.53 114 TYR A C 1
ATOM 848 O O . TYR A 1 114 ? -2.057 7.256 -17.843 1.00 41.53 114 TYR A O 1
ATOM 856 N N . LEU A 1 115 ? -2.301 9.471 -18.235 1.00 39.00 115 LEU A N 1
ATOM 857 C CA . LEU A 1 115 ? -3.627 9.473 -18.895 1.00 39.00 115 LEU A CA 1
ATOM 858 C C . LEU A 1 115 ? -4.899 9.515 -18.025 1.00 39.00 115 LEU A C 1
ATOM 860 O O . LEU A 1 115 ? -5.884 8.876 -18.376 1.00 39.00 115 LEU A O 1
ATOM 864 N N . GLY A 1 116 ? -4.944 10.294 -16.935 1.00 39.84 116 GLY A N 1
ATOM 865 C CA . GLY A 1 116 ? -6.225 10.594 -16.258 1.00 39.84 116 GLY A CA 1
ATOM 866 C C . GLY A 1 116 ? -6.993 9.361 -15.756 1.00 39.84 116 GLY A C 1
ATOM 867 O O . GLY A 1 116 ? -8.184 9.438 -15.461 1.00 39.84 116 GLY A O 1
ATOM 868 N N . THR A 1 117 ? -6.320 8.213 -15.688 1.00 41.69 117 THR A N 1
ATOM 869 C CA . THR A 1 117 ? -6.910 6.943 -15.308 1.00 41.69 117 THR A CA 1
ATOM 870 C C . THR A 1 117 ? -7.097 6.910 -13.802 1.00 41.69 117 THR A C 1
ATOM 872 O O . THR A 1 117 ? -6.152 7.090 -13.035 1.00 41.69 117 THR A O 1
ATOM 875 N N . VAL A 1 118 ? -8.361 6.699 -13.440 1.00 42.44 118 VAL A N 1
ATOM 876 C CA . VAL A 1 118 ? -8.939 6.425 -12.121 1.00 42.44 118 VAL A CA 1
ATOM 877 C C . VAL A 1 118 ? -7.953 5.685 -11.206 1.00 42.44 118 VAL A C 1
ATOM 879 O O . VAL A 1 118 ? -7.268 4.780 -11.699 1.00 42.44 118 VAL A O 1
ATOM 882 N N . PRO A 1 119 ? -7.911 5.996 -9.889 1.00 49.53 119 PRO A N 1
ATOM 883 C CA . PRO A 1 119 ? -7.259 5.136 -8.913 1.00 49.53 119 PRO A CA 1
ATOM 884 C C . PRO A 1 119 ? -7.680 3.706 -9.212 1.00 49.53 119 PRO A C 1
ATOM 886 O O . PRO A 1 119 ? -8.873 3.424 -9.215 1.00 49.53 119 PRO A O 1
ATOM 889 N N . ASN A 1 120 ? -6.750 2.835 -9.587 1.00 46.69 120 ASN A N 1
ATOM 890 C CA . ASN A 1 120 ? -7.112 1.458 -9.859 1.00 46.69 120 ASN A CA 1
ATOM 891 C C . ASN A 1 120 ? -6.959 0.705 -8.541 1.00 46.69 120 ASN A C 1
ATOM 893 O O . ASN A 1 120 ? -5.821 0.393 -8.175 1.00 46.69 120 ASN A O 1
ATOM 897 N N . PRO A 1 121 ? -8.049 0.445 -7.793 1.00 47.75 121 PRO A N 1
ATOM 898 C CA . PRO A 1 121 ? -7.981 -0.421 -6.642 1.00 47.75 121 PRO A CA 1
ATOM 899 C C . PRO A 1 121 ? -7.789 -1.849 -7.127 1.00 47.75 121 PRO A C 1
ATOM 901 O O . PRO A 1 121 ? -8.734 -2.629 -7.192 1.00 47.75 121 PRO A O 1
ATOM 904 N N . ARG A 1 122 ? -6.563 -2.209 -7.517 1.00 50.50 122 ARG A N 1
ATOM 905 C CA . ARG A 1 122 ? -6.261 -3.599 -7.838 1.00 50.50 122 ARG A CA 1
ATOM 906 C C . ARG A 1 122 ? -6.139 -4.376 -6.538 1.00 50.50 122 ARG A C 1
ATOM 908 O O . ARG A 1 122 ? -5.126 -4.375 -5.854 1.00 50.50 122 ARG A O 1
ATOM 915 N N . ILE A 1 123 ? -7.269 -5.004 -6.259 1.00 51.66 123 ILE A N 1
ATOM 916 C CA . ILE A 1 123 ? -7.668 -5.950 -5.222 1.00 51.66 123 ILE A CA 1
ATOM 917 C C . ILE A 1 123 ? -6.665 -7.087 -4.948 1.00 51.66 123 ILE A C 1
ATOM 919 O O . ILE A 1 123 ? -6.670 -7.696 -3.888 1.00 51.66 123 ILE A O 1
ATOM 923 N N . ASN A 1 124 ? -5.806 -7.403 -5.902 1.00 41.94 124 ASN A N 1
ATOM 924 C CA . ASN A 1 124 ? -4.757 -8.407 -5.808 1.00 41.94 124 ASN A CA 1
ATOM 925 C C . ASN A 1 124 ? -3.814 -8.136 -7.002 1.00 41.94 124 ASN A C 1
ATOM 927 O O . ASN A 1 124 ? -4.277 -7.582 -8.009 1.00 41.94 124 ASN A O 1
ATOM 931 N N . PRO A 1 125 ? -2.522 -8.491 -6.930 1.00 43.00 125 PRO A N 1
ATOM 932 C CA . PRO A 1 125 ? -1.547 -8.253 -7.981 1.00 43.00 125 PRO A CA 1
ATOM 933 C C . PRO A 1 125 ? -1.895 -9.093 -9.203 1.00 43.00 125 PRO A C 1
ATOM 935 O O . PRO A 1 125 ? -1.499 -10.246 -9.264 1.00 43.00 125 PRO A O 1
ATOM 938 N N . LEU A 1 126 ? -2.603 -8.544 -10.184 1.00 44.09 126 LEU A N 1
ATOM 939 C CA . LEU A 1 126 ? -2.548 -9.082 -11.538 1.00 44.09 126 LEU A CA 1
ATOM 940 C C . LEU A 1 126 ? -2.537 -7.941 -12.556 1.00 44.09 126 LEU A C 1
ATOM 942 O O . LEU A 1 126 ? -3.477 -7.148 -12.696 1.00 44.09 126 LEU A O 1
ATOM 946 N N . ASP A 1 127 ? -1.392 -7.892 -13.225 1.00 49.38 127 ASP A N 1
ATOM 947 C CA . ASP A 1 127 ? -1.216 -7.609 -14.636 1.00 49.38 127 ASP A CA 1
ATOM 948 C C . ASP A 1 127 ? -1.719 -6.248 -15.102 1.00 49.38 127 ASP A C 1
ATOM 950 O O . ASP A 1 127 ? -2.789 -6.093 -15.701 1.00 49.38 127 ASP A O 1
ATOM 954 N N . PHE A 1 128 ? -0.881 -5.224 -14.926 1.00 50.34 128 PHE A N 1
ATOM 955 C CA . PHE A 1 128 ? -0.833 -4.258 -16.015 1.00 50.34 128 PHE A CA 1
ATOM 956 C C . PHE A 1 128 ? -0.131 -4.927 -17.193 1.00 50.34 128 PHE A C 1
ATOM 958 O O . PHE A 1 128 ? 1.082 -5.100 -17.174 1.00 50.34 128 PHE A O 1
ATOM 965 N N . THR A 1 129 ? -0.919 -5.307 -18.193 1.00 54.16 129 THR A N 1
ATOM 966 C CA . THR A 1 129 ? -0.451 -5.766 -19.497 1.00 54.16 129 THR A CA 1
ATOM 967 C C . THR A 1 129 ? -0.013 -4.544 -20.301 1.00 54.16 129 THR A C 1
ATOM 969 O O . THR A 1 129 ? -0.830 -3.839 -20.893 1.00 54.16 129 THR A O 1
ATOM 972 N N . GLY A 1 130 ? 1.279 -4.239 -20.249 1.00 58.75 130 GLY A N 1
ATOM 973 C CA . GLY A 1 130 ? 1.876 -3.087 -20.915 1.00 58.75 130 GLY A CA 1
ATOM 974 C C . GLY A 1 130 ? 2.661 -3.460 -22.164 1.00 58.75 130 GLY A C 1
ATOM 975 O O . GLY A 1 130 ? 3.084 -4.602 -22.333 1.00 58.75 130 GLY A O 1
ATOM 976 N N . GLY A 1 131 ? 2.914 -2.462 -23.013 1.00 57.38 131 GLY A N 1
ATOM 977 C CA . GLY A 1 131 ? 3.995 -2.554 -23.988 1.00 57.38 131 GLY A CA 1
ATOM 978 C C . GLY A 1 131 ? 5.342 -2.634 -23.264 1.00 57.38 131 GLY A C 1
ATOM 979 O O . GLY A 1 131 ? 5.624 -1.843 -22.360 1.00 57.38 131 GLY A O 1
ATOM 980 N N . GLY A 1 132 ? 6.154 -3.605 -23.655 1.00 61.59 132 GLY A N 1
ATOM 981 C CA . GLY A 1 132 ? 7.532 -3.775 -23.230 1.00 61.59 132 GLY A CA 1
ATOM 982 C C . GLY A 1 132 ? 8.402 -2.593 -23.650 1.00 61.59 132 GLY A C 1
ATOM 983 O O . GLY A 1 132 ? 7.999 -1.741 -24.443 1.00 61.59 132 GLY A O 1
ATOM 984 N N . GLY A 1 133 ? 9.600 -2.516 -23.080 1.00 68.94 133 GLY A N 1
ATOM 985 C CA . GLY A 1 133 ? 10.481 -1.357 -23.181 1.00 68.94 133 GLY A CA 1
ATOM 986 C C . GLY A 1 133 ? 10.955 -0.869 -21.815 1.00 68.94 133 GLY A C 1
ATOM 987 O O . GLY A 1 133 ? 10.804 -1.548 -20.802 1.00 68.94 133 GLY A O 1
ATOM 988 N N . ILE A 1 134 ? 11.568 0.314 -21.799 1.00 70.12 134 ILE A N 1
ATOM 989 C CA . ILE A 1 134 ? 12.175 0.909 -20.602 1.00 70.12 134 ILE A CA 1
ATOM 990 C C . ILE A 1 134 ? 11.120 1.684 -19.813 1.00 70.12 134 ILE A C 1
ATOM 992 O O . ILE A 1 134 ? 10.435 2.547 -20.365 1.00 70.12 134 ILE A O 1
ATOM 996 N N . TRP A 1 135 ? 11.027 1.417 -18.513 1.00 71.94 135 TRP A N 1
ATOM 997 C CA . TRP A 1 135 ? 10.157 2.133 -17.590 1.00 71.94 135 TRP A CA 1
ATOM 998 C C . TRP A 1 135 ? 10.956 3.124 -16.752 1.00 71.94 135 TRP A C 1
ATOM 1000 O O . TRP A 1 135 ? 11.950 2.792 -16.100 1.00 71.94 135 TRP A O 1
ATOM 1010 N N . TRP A 1 136 ? 10.488 4.366 -16.788 1.00 65.94 136 TRP A N 1
ATOM 1011 C CA . TRP A 1 136 ? 11.146 5.512 -16.182 1.00 65.94 136 TRP A CA 1
ATOM 1012 C C . TRP A 1 136 ? 10.416 5.948 -14.914 1.00 65.94 136 TRP A C 1
ATOM 1014 O O . TRP A 1 136 ? 9.186 6.016 -14.875 1.00 65.94 136 TRP A O 1
ATOM 1024 N N . GLY A 1 137 ? 11.192 6.270 -13.886 1.00 56.16 137 GLY A N 1
ATOM 1025 C CA . GLY A 1 137 ? 10.786 6.670 -12.545 1.00 56.16 137 GLY A CA 1
ATOM 1026 C C . GLY A 1 137 ? 10.330 8.120 -12.468 1.00 56.16 137 GLY A C 1
ATOM 1027 O O . GLY A 1 137 ? 10.608 8.797 -11.485 1.00 56.16 137 GLY A O 1
ATOM 1028 N N . TYR A 1 138 ? 9.632 8.609 -13.495 1.00 58.78 138 TYR A N 1
ATOM 1029 C CA . TYR A 1 138 ? 8.961 9.903 -13.441 1.00 58.78 138 TYR A CA 1
ATOM 1030 C C . TYR A 1 138 ? 8.131 10.007 -12.165 1.00 58.78 138 TYR A C 1
ATOM 1032 O O . TYR A 1 138 ? 7.158 9.276 -11.981 1.00 58.78 138 TYR A O 1
ATOM 1040 N N . THR A 1 139 ? 8.535 10.935 -11.301 1.00 52.59 139 THR A N 1
ATOM 1041 C CA . THR A 1 139 ? 7.929 11.217 -9.994 1.00 52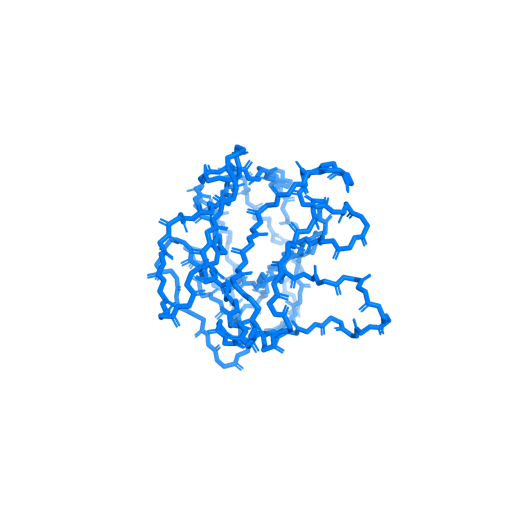.59 139 THR A CA 1
ATOM 1042 C C . THR A 1 139 ? 6.463 11.597 -10.107 1.00 52.59 139 THR A C 1
ATOM 1044 O O . THR A 1 139 ? 5.658 11.191 -9.284 1.00 52.59 139 THR A O 1
ATOM 1047 N N . TYR A 1 140 ? 6.093 12.301 -11.177 1.00 52.38 140 TYR A N 1
ATOM 1048 C CA . TYR A 1 140 ? 4.701 12.654 -11.455 1.00 52.38 140 TYR A CA 1
ATOM 1049 C C . TYR A 1 140 ? 3.872 11.491 -11.998 1.00 52.38 140 TYR A C 1
ATOM 1051 O O . TYR A 1 140 ? 2.646 11.554 -11.972 1.00 52.38 140 TYR A O 1
ATOM 1059 N N . PHE A 1 141 ? 4.521 10.445 -12.516 1.00 59.12 141 PHE A N 1
ATOM 1060 C CA . PHE A 1 141 ? 3.836 9.320 -13.144 1.00 59.12 141 PHE A CA 1
ATOM 1061 C C . PHE A 1 141 ? 3.773 8.096 -12.257 1.00 59.12 141 PHE A C 1
ATOM 1063 O O . PHE A 1 141 ? 2.982 7.232 -12.581 1.00 59.12 141 PHE A O 1
ATOM 1070 N N . ASN A 1 142 ? 4.547 7.999 -11.179 1.00 66.56 142 ASN A N 1
ATOM 1071 C CA . ASN A 1 142 ? 4.495 6.854 -10.280 1.00 66.56 142 ASN A CA 1
ATOM 1072 C C . ASN A 1 142 ? 4.303 7.362 -8.853 1.00 66.56 142 ASN A C 1
ATOM 1074 O O . ASN A 1 142 ? 5.149 8.089 -8.337 1.00 66.56 142 ASN A O 1
ATOM 1078 N N . THR A 1 143 ? 3.195 6.996 -8.220 1.00 74.44 143 THR A N 1
ATOM 1079 C CA . THR A 1 143 ? 2.913 7.347 -6.823 1.00 74.44 143 THR A CA 1
ATOM 1080 C C . THR A 1 143 ? 2.352 6.146 -6.091 1.00 74.44 143 THR A C 1
ATOM 1082 O O . THR A 1 143 ? 1.717 5.267 -6.677 1.00 74.44 143 THR A O 1
ATOM 1085 N N . TRP A 1 144 ? 2.605 6.102 -4.792 1.00 77.19 144 TRP A N 1
ATOM 1086 C CA . TRP A 1 144 ? 2.018 5.111 -3.909 1.00 77.19 144 TRP A CA 1
ATOM 1087 C C . TRP A 1 144 ? 0.954 5.773 -3.052 1.00 77.19 144 TRP A C 1
ATOM 1089 O O . TRP A 1 144 ? 1.120 6.913 -2.619 1.00 77.19 144 TRP A O 1
ATOM 1099 N N . GLN A 1 145 ? -0.116 5.044 -2.762 1.00 82.25 145 GLN A N 1
ATOM 1100 C CA . GLN A 1 145 ? -1.088 5.454 -1.758 1.00 82.25 145 GLN A CA 1
ATOM 1101 C C . GLN A 1 145 ? -1.385 4.307 -0.814 1.00 82.25 145 GLN A C 1
ATOM 1103 O O . GLN A 1 145 ? -1.479 3.150 -1.215 1.00 82.25 145 GLN A O 1
ATOM 1108 N N . ILE A 1 146 ? -1.551 4.644 0.455 1.00 83.94 146 ILE A N 1
ATOM 1109 C CA . ILE A 1 146 ? -1.889 3.705 1.512 1.00 83.94 146 ILE A CA 1
ATOM 1110 C C . ILE A 1 146 ? -3.148 4.187 2.190 1.00 83.94 146 ILE A C 1
ATOM 1112 O O . ILE A 1 146 ? -3.281 5.368 2.504 1.00 83.94 146 ILE A O 1
ATOM 1116 N N . GLN A 1 147 ? -4.040 3.246 2.457 1.00 89.44 147 GLN A N 1
ATOM 1117 C CA . GLN A 1 147 ? -5.228 3.457 3.255 1.00 89.44 147 GLN A CA 1
ATOM 1118 C C . GLN A 1 147 ? -5.257 2.459 4.404 1.00 89.44 147 GLN A C 1
ATOM 1120 O O . GLN A 1 147 ? -5.086 1.256 4.199 1.00 89.44 147 GLN A O 1
ATOM 1125 N N . LEU A 1 148 ? -5.518 2.956 5.609 1.00 91.62 148 LEU A N 1
ATOM 1126 C CA . LEU A 1 148 ? -5.964 2.119 6.715 1.00 91.62 148 LEU A CA 1
ATOM 1127 C C . LEU A 1 148 ? -7.486 2.124 6.725 1.00 91.62 148 LEU A C 1
ATOM 1129 O O . LEU A 1 148 ? -8.114 3.177 6.601 1.00 91.62 148 LEU A O 1
ATOM 1133 N N . ILE A 1 149 ? -8.074 0.945 6.864 1.00 93.19 149 ILE A N 1
ATOM 1134 C CA . ILE A 1 149 ? -9.514 0.726 6.762 1.00 93.19 149 ILE A CA 1
ATOM 1135 C C . ILE A 1 149 ? -9.996 0.112 8.064 1.00 93.19 149 ILE A C 1
ATOM 1137 O O . ILE A 1 149 ? -9.395 -0.827 8.582 1.00 93.19 149 ILE A O 1
ATOM 1141 N N . LYS A 1 150 ? -11.102 0.625 8.596 1.00 94.50 150 LYS A N 1
ATOM 1142 C CA . LYS A 1 150 ? -11.760 0.003 9.741 1.00 94.50 150 LYS A CA 1
ATOM 1143 C C . LYS A 1 150 ? -12.444 -1.277 9.283 1.00 94.50 150 LYS A C 1
ATOM 1145 O O . LYS A 1 150 ? -13.355 -1.217 8.473 1.00 94.50 150 LYS A O 1
ATOM 1150 N N . THR A 1 151 ? -12.036 -2.431 9.787 1.00 95.19 151 THR A N 1
ATOM 1151 C CA . THR A 1 151 ? -12.636 -3.736 9.450 1.00 95.19 151 THR A CA 1
ATOM 1152 C C . THR A 1 151 ? -13.462 -4.317 10.595 1.00 95.19 151 THR A C 1
ATOM 1154 O O . THR A 1 151 ? -14.203 -5.274 10.401 1.00 95.19 151 THR A O 1
ATOM 1157 N N . GLY A 1 152 ? -13.386 -3.717 11.782 1.00 93.19 152 GLY A N 1
ATOM 1158 C CA . GLY A 1 152 ? -14.135 -4.135 12.960 1.00 93.19 152 GLY A CA 1
ATOM 1159 C C . GLY A 1 152 ? -13.921 -3.186 14.141 1.00 93.19 152 GLY A C 1
ATOM 1160 O O . GLY A 1 152 ? -13.424 -2.070 13.953 1.00 93.19 152 GLY A O 1
ATOM 1161 N N . PRO A 1 153 ? -14.298 -3.599 15.362 1.00 91.06 153 PRO A N 1
ATOM 1162 C CA . PRO A 1 153 ? -13.976 -2.863 16.576 1.00 91.06 153 PRO A CA 1
ATOM 1163 C C . PRO A 1 153 ? -12.463 -2.715 16.735 1.00 91.06 153 PRO A C 1
ATOM 1165 O O . PRO A 1 153 ? -11.718 -3.676 16.560 1.00 91.06 153 PRO A O 1
ATOM 1168 N N . ILE A 1 154 ? -12.024 -1.514 17.096 1.00 90.62 154 ILE A N 1
ATOM 1169 C CA . ILE A 1 154 ? -10.619 -1.208 17.356 1.00 90.62 154 ILE A CA 1
ATOM 1170 C C . ILE A 1 154 ? -10.545 -0.807 18.831 1.00 90.62 154 ILE A C 1
ATOM 1172 O O . ILE A 1 154 ? -11.332 0.023 19.283 1.00 90.62 154 ILE A O 1
ATOM 1176 N N . SER A 1 155 ? -9.625 -1.401 19.588 1.00 84.75 155 SER A N 1
ATOM 1177 C CA . SER A 1 155 ? -9.353 -1.056 20.996 1.00 84.75 155 SER A CA 1
ATOM 1178 C C . SER A 1 155 ? -8.019 -0.321 21.184 1.00 84.75 155 SER A C 1
ATOM 1180 O O . SER A 1 155 ? -7.654 0.031 22.300 1.00 84.75 155 SER A O 1
ATOM 1182 N N . GLY A 1 156 ? -7.294 -0.095 20.087 1.00 84.62 156 GLY A N 1
ATOM 1183 C CA . GLY A 1 156 ? -5.933 0.426 20.055 1.00 84.62 156 GLY A CA 1
ATOM 1184 C C . GLY A 1 156 ? -4.945 -0.652 19.614 1.00 84.62 156 GLY A C 1
ATOM 1185 O O . GLY A 1 156 ? -5.284 -1.830 19.504 1.00 84.62 156 GLY A O 1
ATOM 1186 N N . GLY A 1 157 ? -3.716 -0.242 19.324 1.00 84.81 157 GLY A N 1
ATOM 1187 C CA . GLY A 1 157 ? -2.664 -1.145 18.871 1.00 84.81 157 GLY A CA 1
ATOM 1188 C C . GLY A 1 157 ? -1.556 -0.410 18.134 1.00 84.81 157 GLY A C 1
ATOM 1189 O O . GLY A 1 157 ? -1.647 0.798 17.907 1.00 84.81 157 GLY A O 1
ATOM 1190 N N . LYS A 1 158 ? -0.523 -1.171 17.766 1.00 86.00 158 LYS A N 1
ATOM 1191 C CA . LYS A 1 158 ? 0.652 -0.709 17.027 1.00 86.00 158 LYS A CA 1
ATOM 1192 C C . LYS A 1 158 ? 0.806 -1.523 15.753 1.00 86.00 158 LYS A C 1
ATOM 1194 O O . LYS A 1 158 ? 0.918 -2.744 15.833 1.00 86.00 158 LYS A O 1
ATOM 1199 N N . LEU A 1 159 ? 0.848 -0.860 14.598 1.00 85.75 159 LEU A N 1
ATOM 1200 C CA . LEU A 1 159 ? 1.161 -1.541 13.341 1.00 85.75 159 LEU A CA 1
ATOM 1201 C C . LEU A 1 159 ? 2.607 -2.038 13.348 1.00 85.75 159 LEU A C 1
ATOM 1203 O O . LEU A 1 159 ? 3.515 -1.351 13.823 1.00 85.75 159 LEU A O 1
ATOM 1207 N N . GLN A 1 160 ? 2.808 -3.239 12.813 1.00 83.25 160 GLN A N 1
ATOM 1208 C CA . GLN A 1 160 ? 4.135 -3.824 12.651 1.00 83.25 160 GLN A CA 1
ATOM 1209 C C . GLN A 1 160 ? 5.026 -2.956 11.752 1.00 83.25 160 GLN A C 1
ATOM 1211 O O . GLN A 1 160 ? 4.567 -2.427 10.747 1.00 83.25 160 GLN A O 1
ATOM 1216 N N . SER A 1 161 ? 6.306 -2.805 12.080 1.00 81.56 161 SER A N 1
ATOM 1217 C CA . SER A 1 161 ? 7.289 -2.179 11.184 1.00 81.56 161 SER A CA 1
ATOM 1218 C C . SER A 1 161 ? 7.772 -3.167 10.120 1.00 81.56 161 SER A C 1
ATOM 1220 O O . SER A 1 161 ? 7.825 -4.364 10.393 1.00 81.56 161 SER A O 1
ATOM 1222 N N . GLY A 1 162 ? 8.209 -2.681 8.958 1.00 79.75 162 GLY A N 1
ATOM 1223 C CA . GLY A 1 162 ? 8.916 -3.499 7.965 1.00 79.75 162 GLY A CA 1
ATOM 1224 C C . GLY A 1 162 ? 8.429 -3.327 6.528 1.00 79.75 162 GLY A C 1
ATOM 1225 O O . GLY A 1 162 ? 7.842 -2.309 6.179 1.00 79.75 162 GLY A O 1
ATOM 1226 N N . GLY A 1 163 ? 8.713 -4.332 5.695 1.00 79.81 163 GLY A N 1
ATOM 1227 C CA . GLY A 1 163 ? 8.341 -4.394 4.279 1.00 79.81 163 GLY A CA 1
ATOM 1228 C C . GLY A 1 163 ? 6.831 -4.522 4.074 1.00 79.81 163 GLY A C 1
ATOM 1229 O O . GLY A 1 163 ? 6.279 -5.547 4.453 1.00 79.81 163 GLY A O 1
ATOM 1230 N N . TYR A 1 164 ? 6.144 -3.535 3.496 1.00 81.06 164 TYR A N 1
ATOM 1231 C CA . TYR A 1 164 ? 4.677 -3.587 3.353 1.00 81.06 164 TYR A CA 1
ATOM 1232 C C . TYR A 1 164 ? 4.236 -4.063 1.978 1.00 81.06 164 TYR A C 1
ATOM 1234 O O . TYR A 1 164 ? 3.380 -4.936 1.881 1.00 81.06 164 TYR A O 1
ATOM 1242 N N . ALA A 1 165 ? 4.841 -3.537 0.918 1.00 78.12 165 ALA A N 1
ATOM 1243 C CA . ALA A 1 165 ? 4.573 -3.978 -0.442 1.00 78.12 165 ALA A CA 1
ATOM 1244 C C . ALA A 1 165 ? 5.867 -4.225 -1.212 1.00 78.12 165 ALA A C 1
ATOM 1246 O O . ALA A 1 165 ? 6.943 -3.720 -0.872 1.00 78.12 165 ALA A O 1
ATOM 1247 N N . SER A 1 166 ? 5.725 -5.022 -2.259 1.00 75.25 166 SER A N 1
ATOM 1248 C CA . SER A 1 166 ? 6.752 -5.290 -3.242 1.00 75.25 166 SER A CA 1
ATOM 1249 C C . SER A 1 166 ? 6.202 -5.180 -4.648 1.00 75.25 166 SER A C 1
ATOM 1251 O O . SER A 1 166 ? 5.040 -5.504 -4.885 1.00 75.25 166 SER A O 1
ATOM 1253 N N . PHE A 1 167 ? 7.039 -4.704 -5.562 1.00 72.56 167 PHE A N 1
ATOM 1254 C CA . PHE A 1 167 ? 6.716 -4.551 -6.975 1.00 72.56 167 PHE A CA 1
ATOM 1255 C C . PHE A 1 167 ? 7.575 -5.506 -7.805 1.00 72.56 167 PHE A C 1
ATOM 1257 O O . PHE A 1 167 ? 8.787 -5.575 -7.595 1.00 72.56 167 PHE A O 1
ATOM 1264 N N . GLY A 1 168 ? 6.939 -6.216 -8.737 1.00 68.25 168 GLY A N 1
ATOM 1265 C CA . GLY A 1 168 ? 7.563 -7.178 -9.643 1.00 68.25 168 GLY A CA 1
ATOM 1266 C C . GLY A 1 168 ? 7.149 -6.966 -11.101 1.00 68.25 168 GLY A C 1
ATOM 1267 O O . GLY A 1 168 ? 6.118 -6.345 -11.381 1.00 68.25 168 GLY A O 1
ATOM 1268 N N . VAL A 1 169 ? 7.981 -7.477 -12.011 1.00 58.25 169 VAL A N 1
ATOM 1269 C CA . VAL A 1 169 ? 7.834 -7.456 -13.479 1.00 58.25 169 VAL A CA 1
ATOM 1270 C C . VAL A 1 169 ? 8.155 -8.812 -14.083 1.00 58.25 169 VAL A C 1
ATOM 1272 O O . VAL A 1 169 ? 8.892 -9.582 -13.420 1.00 58.25 169 VAL A O 1
#

Sequence (169 aa):
MLLILYLTGVAGFLFPATSWGGGGCGVYSPWNNKPVIFNFPAQIIVQADAAPGSVIYEHTFDFGGTAQEKFAGCGIGTVSSFTQYANGWTADSNGIAATNVPGVGIRIYFFKTYLGTVPNPRINPLDFTGGGGIWWGYTYFNTWQIQLIKTGPISGGKLQSGGYASFGV

Organism: Salmonella enterica (NCBI:txid28901)

Radius of gyration: 16.88 Å; chains: 1; bounding box: 39×28×49 Å

Foldseek 3Di:
DKAKAFEDAKEWAFADQDPDDPWAKGFDPPLHRDIDIDGDDRIFIDDQPDDFFDFSDKDKDWPPFAQADWGMFTDFDWDFKWKAFPVPFDFDQQQWTDFPFPQKTKHKFKFQPDDPDDRPRPRGITGPGDGGGIDGRHRNGIMMMMTIGGRDGGNYDYTYYYHTMYMDD

InterPro domains:
  IPR054160 MrkD-like, receptor binding domain [PF22003] (43-167)

Secondary structure (DSSP, 8-state):
-EEEEE---EEEEE------SSS--EEPTTSTTPPPEEE--SEEEEETTPPTT-EEEEEEEE-S--TT-EEEEEEEEEEEEEEEETTS--B-TTS-EE-SSTTEEEEEEEEE-SSS------SS---EEEEEEEEE--TTTEEEEEEEEE-S------PPPEEEEEEE-

pLDDT: mean 71.51, std 15.21, range [39.0, 95.19]